Protein AF-A0A950ZR36-F1 (afdb_monomer)

Structure (mmCIF, N/CA/C/O backbone):
data_AF-A0A950ZR36-F1
#
_entry.id   AF-A0A950ZR36-F1
#
loop_
_atom_site.group_PDB
_atom_site.id
_atom_site.type_symbol
_atom_site.label_atom_id
_atom_site.label_alt_id
_atom_site.label_comp_id
_atom_site.label_asym_id
_atom_site.label_entity_id
_atom_site.label_seq_id
_atom_site.pdbx_PDB_ins_code
_atom_site.Cartn_x
_atom_site.Cartn_y
_atom_site.Cartn_z
_atom_site.occupancy
_atom_site.B_iso_or_equiv
_atom_site.auth_seq_id
_atom_site.auth_comp_id
_atom_site.auth_asym_id
_atom_site.auth_atom_id
_atom_site.pdbx_PDB_model_num
ATOM 1 N N . MET A 1 1 ? 27.529 -17.647 3.242 1.00 39.84 1 MET A N 1
ATOM 2 C CA . MET A 1 1 ? 27.743 -16.330 2.602 1.00 39.84 1 MET A CA 1
ATOM 3 C C . MET A 1 1 ? 26.485 -15.497 2.805 1.00 39.84 1 MET A C 1
ATOM 5 O O . MET A 1 1 ? 25.425 -15.975 2.412 1.00 39.84 1 MET A O 1
ATOM 9 N N . PRO A 1 2 ? 26.551 -14.328 3.459 1.00 35.91 2 PRO A N 1
ATOM 10 C CA . PRO A 1 2 ? 25.393 -13.452 3.598 1.00 35.91 2 PRO A CA 1
ATOM 11 C C . PRO A 1 2 ? 25.058 -12.838 2.234 1.00 35.91 2 PRO A C 1
ATOM 13 O O . PRO A 1 2 ? 25.929 -12.270 1.578 1.00 35.91 2 PRO A O 1
ATOM 16 N N . ARG A 1 3 ? 23.809 -12.988 1.780 1.00 36.03 3 ARG A N 1
ATOM 17 C CA . ARG A 1 3 ? 23.308 -12.303 0.584 1.00 36.03 3 ARG A CA 1
ATOM 18 C C . ARG A 1 3 ? 23.056 -10.845 0.948 1.00 36.03 3 ARG A C 1
ATOM 20 O O . ARG A 1 3 ? 22.077 -10.533 1.618 1.00 36.03 3 ARG A O 1
ATOM 27 N N . THR A 1 4 ? 23.944 -9.964 0.513 1.00 40.28 4 THR A N 1
ATOM 28 C CA . THR A 1 4 ? 23.686 -8.526 0.490 1.00 40.28 4 THR A CA 1
ATOM 29 C C . THR A 1 4 ? 22.516 -8.290 -0.461 1.00 40.28 4 THR A C 1
ATOM 31 O O . THR A 1 4 ? 22.661 -8.479 -1.667 1.00 40.28 4 THR A O 1
ATOM 34 N N . ILE A 1 5 ? 21.343 -7.931 0.066 1.00 46.69 5 ILE A N 1
ATOM 35 C CA . ILE A 1 5 ? 20.222 -7.480 -0.764 1.00 46.69 5 ILE A CA 1
ATOM 36 C C . ILE A 1 5 ? 20.618 -6.107 -1.303 1.00 46.69 5 ILE A C 1
ATOM 38 O O . ILE A 1 5 ? 20.505 -5.089 -0.624 1.00 46.69 5 ILE A O 1
ATOM 42 N N . THR A 1 6 ? 21.181 -6.088 -2.506 1.00 43.81 6 THR A N 1
ATOM 43 C CA . THR A 1 6 ? 21.416 -4.854 -3.243 1.00 43.81 6 THR A CA 1
ATOM 44 C C . THR A 1 6 ? 20.048 -4.324 -3.656 1.00 43.81 6 THR A C 1
ATOM 46 O O . THR A 1 6 ? 19.301 -5.013 -4.344 1.00 43.81 6 THR A O 1
ATOM 49 N N . TYR A 1 7 ? 19.701 -3.117 -3.209 1.00 44.28 7 TYR A N 1
ATOM 50 C CA . TYR A 1 7 ? 18.479 -2.392 -3.580 1.00 44.28 7 TYR A CA 1
ATOM 51 C C . TYR A 1 7 ? 18.591 -1.927 -5.047 1.00 44.28 7 TYR A C 1
ATOM 53 O O . TYR A 1 7 ? 18.679 -0.740 -5.359 1.00 44.28 7 TYR A O 1
ATOM 61 N N . SER A 1 8 ? 18.741 -2.874 -5.970 1.00 45.94 8 SER A N 1
ATOM 62 C CA . SER A 1 8 ? 19.023 -2.606 -7.371 1.00 45.94 8 SER A CA 1
ATOM 63 C C . SER A 1 8 ? 17.748 -2.687 -8.193 1.00 45.94 8 SER A C 1
ATOM 65 O O . SER A 1 8 ? 17.181 -3.754 -8.382 1.00 45.94 8 SER A O 1
ATOM 67 N N . ASP A 1 9 ? 17.417 -1.525 -8.749 1.00 46.47 9 ASP A N 1
ATOM 68 C CA . ASP A 1 9 ? 16.523 -1.281 -9.879 1.00 46.47 9 ASP A CA 1
ATOM 69 C C . ASP A 1 9 ? 15.038 -1.114 -9.541 1.00 46.47 9 ASP A C 1
ATOM 71 O O . ASP A 1 9 ? 14.282 -2.061 -9.368 1.00 46.47 9 ASP A O 1
ATOM 75 N N . VAL A 1 10 ? 14.581 0.144 -9.492 1.00 51.41 10 VAL A N 1
ATOM 76 C CA . VAL A 1 10 ? 13.159 0.480 -9.317 1.00 51.41 10 VAL A CA 1
ATOM 77 C C . VAL A 1 10 ? 12.342 0.198 -10.589 1.00 51.41 10 VAL A C 1
ATOM 79 O O . VAL A 1 10 ? 11.124 0.027 -10.536 1.00 51.41 10 VAL A O 1
ATOM 82 N N . ARG A 1 11 ? 12.996 -0.001 -11.736 1.00 47.59 11 ARG A N 1
ATOM 83 C CA . ARG A 1 11 ? 12.356 -0.571 -12.925 1.00 47.59 11 ARG A CA 1
ATOM 84 C C . ARG A 1 11 ? 12.517 -2.074 -12.849 1.00 47.59 11 ARG A C 1
ATOM 86 O O . ARG A 1 11 ? 13.645 -2.533 -12.776 1.00 47.59 11 ARG A O 1
ATOM 93 N N . GLY A 1 12 ? 11.415 -2.825 -12.817 1.00 51.59 12 GLY A 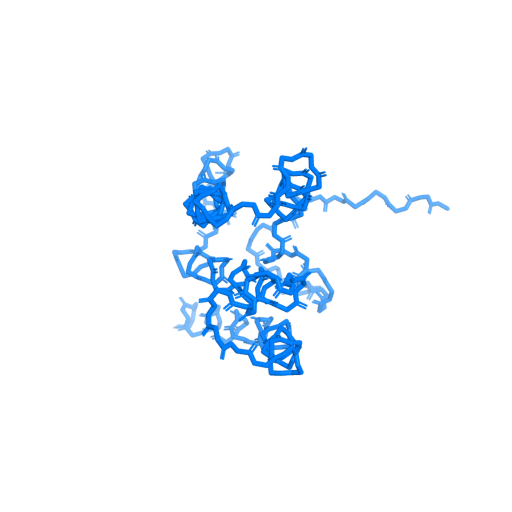N 1
ATOM 94 C CA . GLY A 1 12 ? 11.483 -4.287 -12.849 1.00 51.59 12 GLY A CA 1
ATOM 95 C C . GLY A 1 12 ? 12.440 -4.733 -13.953 1.00 51.59 12 GLY A C 1
ATOM 96 O O . GLY A 1 12 ? 12.214 -4.431 -15.131 1.00 51.59 12 GLY A O 1
ATOM 97 N N . GLN A 1 13 ? 13.556 -5.354 -13.575 1.00 51.53 13 GLN A N 1
ATOM 98 C CA . GLN A 1 13 ? 14.441 -5.951 -14.564 1.00 51.53 13 GLN A CA 1
ATOM 99 C C . GLN A 1 13 ? 13.745 -7.193 -15.131 1.00 51.53 13 GLN A C 1
ATOM 101 O O . GLN A 1 13 ? 13.032 -7.888 -14.397 1.00 51.53 13 GLN A O 1
ATOM 106 N N . PRO A 1 14 ? 13.923 -7.506 -16.426 1.00 42.84 14 PRO A N 1
ATOM 107 C CA . PRO A 1 14 ? 13.604 -8.836 -16.918 1.00 42.84 14 PRO A CA 1
ATOM 108 C C . PRO A 1 14 ? 14.492 -9.828 -16.152 1.00 42.84 14 PRO A C 1
ATOM 110 O O . PRO A 1 14 ? 15.690 -9.900 -16.403 1.00 42.84 14 PRO A O 1
ATOM 113 N N . GLY A 1 15 ? 13.914 -10.505 -15.157 1.00 52.47 15 GLY A N 1
ATOM 114 C CA . GLY A 1 15 ? 14.640 -11.345 -14.198 1.00 52.47 15 GLY A CA 1
ATOM 115 C C . GLY A 1 15 ? 14.321 -11.081 -12.721 1.00 52.47 15 GLY A C 1
ATOM 116 O O . GLY A 1 15 ? 14.746 -11.873 -11.886 1.00 52.47 15 GLY A O 1
ATOM 117 N N . ASP A 1 16 ? 13.565 -10.026 -12.382 1.00 58.66 16 ASP A N 1
ATOM 118 C CA . ASP A 1 16 ? 13.105 -9.809 -11.002 1.00 58.66 16 ASP A CA 1
ATOM 119 C C . ASP A 1 16 ? 12.170 -10.944 -10.561 1.00 58.66 16 ASP A C 1
ATOM 121 O O . ASP A 1 16 ? 11.097 -11.147 -11.146 1.00 58.66 16 ASP A O 1
ATOM 125 N N . ASP A 1 17 ? 12.582 -11.653 -9.509 1.00 65.06 17 ASP A N 1
ATOM 126 C CA . ASP A 1 17 ? 11.797 -12.701 -8.864 1.00 65.06 17 ASP A CA 1
ATOM 127 C C . ASP A 1 17 ? 10.477 -12.133 -8.311 1.00 65.06 17 ASP A C 1
ATOM 129 O O . ASP A 1 17 ? 10.370 -10.949 -7.967 1.00 65.06 17 ASP A O 1
ATOM 133 N N . TYR A 1 18 ? 9.447 -12.974 -8.226 1.00 64.56 18 TYR A N 1
ATOM 134 C CA . TYR A 1 18 ? 8.098 -12.567 -7.825 1.00 64.56 18 TYR A CA 1
ATOM 135 C C . TYR A 1 18 ? 8.100 -11.849 -6.466 1.00 64.56 18 TYR A C 1
ATOM 137 O O . TYR A 1 18 ? 7.465 -10.805 -6.307 1.00 64.56 18 TYR A O 1
ATOM 145 N N . LEU A 1 19 ? 8.884 -12.359 -5.510 1.00 67.06 19 LEU A N 1
ATOM 146 C CA . LEU A 1 19 ? 9.029 -11.762 -4.181 1.00 67.06 19 LEU A CA 1
ATOM 147 C C . LEU A 1 19 ? 9.654 -10.363 -4.232 1.00 67.06 19 LEU A C 1
ATOM 149 O O . LEU A 1 19 ? 9.194 -9.465 -3.527 1.00 67.06 19 LEU A O 1
ATOM 153 N N . THR A 1 20 ? 10.640 -10.141 -5.102 1.00 67.12 20 THR A N 1
ATOM 154 C CA . THR A 1 20 ? 11.273 -8.827 -5.279 1.00 67.12 20 THR A CA 1
ATOM 155 C C . THR A 1 20 ? 10.268 -7.796 -5.787 1.00 67.12 20 THR A C 1
ATOM 157 O O . THR A 1 20 ? 10.251 -6.658 -5.317 1.00 67.12 20 THR A O 1
ATOM 160 N N . LYS A 1 21 ? 9.368 -8.198 -6.695 1.00 68.62 21 LYS A N 1
ATOM 161 C CA . LYS A 1 21 ? 8.295 -7.321 -7.185 1.00 68.62 21 LYS A CA 1
ATOM 162 C C . LYS A 1 21 ? 7.297 -6.974 -6.087 1.00 68.62 21 LYS A C 1
ATOM 164 O O . LYS A 1 21 ? 6.922 -5.814 -5.980 1.00 68.62 21 LYS A O 1
ATOM 169 N N . VAL A 1 22 ? 6.895 -7.941 -5.261 1.00 64.19 22 VAL A N 1
ATOM 170 C CA . VAL A 1 22 ? 5.963 -7.696 -4.146 1.00 64.19 22 VAL A CA 1
ATOM 171 C C . VAL A 1 22 ? 6.545 -6.683 -3.157 1.00 64.19 22 VAL A C 1
ATOM 173 O O . VAL A 1 22 ? 5.890 -5.691 -2.846 1.00 64.19 22 VAL A O 1
ATOM 176 N N . VAL A 1 23 ? 7.789 -6.886 -2.710 1.00 67.69 23 VAL A N 1
ATOM 177 C CA . VAL A 1 23 ? 8.439 -6.021 -1.705 1.00 67.69 23 VAL A CA 1
ATOM 178 C C . VAL A 1 23 ? 8.572 -4.573 -2.192 1.00 67.69 23 VAL A C 1
ATOM 180 O O . VAL A 1 23 ? 8.468 -3.642 -1.403 1.00 67.69 23 VAL A O 1
ATOM 183 N N . LYS A 1 24 ? 8.719 -4.358 -3.500 1.00 67.94 24 LYS A N 1
ATOM 184 C CA . LYS A 1 24 ? 8.872 -3.031 -4.114 1.00 67.94 24 LYS A CA 1
ATOM 185 C C . LYS A 1 24 ? 7.667 -2.106 -3.946 1.00 67.94 24 LYS A C 1
ATOM 187 O O . LYS A 1 24 ? 7.817 -0.887 -3.957 1.00 67.94 24 LYS A O 1
ATOM 192 N N . TYR A 1 25 ? 6.478 -2.690 -3.846 1.00 64.38 25 TYR A N 1
ATOM 193 C CA . TYR A 1 25 ? 5.221 -1.953 -3.740 1.00 64.38 25 TYR A CA 1
ATOM 194 C C . TYR A 1 25 ? 4.701 -1.858 -2.314 1.00 64.38 25 TYR A C 1
ATOM 196 O O . TYR A 1 25 ? 3.757 -1.113 -2.067 1.00 64.38 25 TYR A O 1
ATOM 204 N N . VAL A 1 26 ? 5.320 -2.580 -1.381 1.00 66.00 26 VAL A N 1
ATOM 205 C CA . VAL A 1 26 ? 5.070 -2.445 0.050 1.00 66.00 26 VAL A CA 1
ATOM 206 C C . VAL A 1 26 ? 6.178 -1.553 0.607 1.00 66.00 26 VAL A C 1
ATOM 208 O O . VAL A 1 26 ? 7.223 -2.078 0.982 1.00 66.00 26 VAL A O 1
ATOM 211 N N . PRO A 1 27 ? 6.018 -0.214 0.631 1.00 64.69 27 PRO A N 1
ATOM 212 C CA . PRO A 1 27 ? 7.012 0.660 1.239 1.00 64.69 27 PRO A CA 1
ATOM 213 C C . PRO A 1 27 ? 7.107 0.322 2.727 1.00 64.69 27 PRO A C 1
ATOM 215 O O . PRO A 1 27 ? 6.266 0.733 3.532 1.00 64.69 27 PRO A O 1
ATOM 218 N N . GLY A 1 28 ? 8.119 -0.472 3.081 1.00 68.12 28 GLY A N 1
ATOM 219 C CA . GLY A 1 28 ? 8.328 -0.965 4.436 1.00 68.12 28 GLY A CA 1
ATOM 220 C C . GLY A 1 28 ? 8.474 0.186 5.423 1.00 68.12 28 GLY A C 1
ATOM 221 O O . GLY A 1 28 ? 8.004 0.082 6.548 1.00 68.12 28 GLY A O 1
ATOM 222 N N . GLU A 1 29 ? 9.030 1.312 4.987 1.00 70.81 29 GLU A N 1
ATOM 223 C CA . GLU A 1 29 ? 9.178 2.541 5.759 1.00 70.81 29 GLU A CA 1
ATOM 224 C C . GLU A 1 29 ? 7.826 3.171 6.108 1.00 70.81 29 GLU A C 1
ATOM 226 O O . GLU A 1 29 ? 7.582 3.489 7.270 1.00 70.81 29 GLU A O 1
ATOM 231 N N . VAL A 1 30 ? 6.926 3.317 5.128 1.00 75.69 30 VAL A N 1
ATOM 232 C CA . VAL A 1 30 ? 5.601 3.920 5.351 1.00 75.69 30 VAL A CA 1
ATOM 233 C C . VAL A 1 30 ? 4.733 2.993 6.195 1.00 75.69 30 VAL A C 1
ATOM 235 O O . VAL A 1 30 ? 4.053 3.448 7.112 1.00 75.69 30 VAL A O 1
ATOM 238 N N . LEU A 1 31 ? 4.788 1.687 5.928 1.00 76.44 31 LEU A N 1
ATOM 239 C CA . LEU A 1 31 ? 4.058 0.696 6.709 1.00 76.44 31 LEU A CA 1
ATOM 240 C C . LEU A 1 31 ? 4.569 0.640 8.157 1.00 76.44 31 LEU A C 1
ATOM 242 O O . LEU A 1 31 ? 3.773 0.649 9.092 1.00 76.44 31 LEU A O 1
ATOM 246 N N . SER A 1 32 ? 5.890 0.635 8.355 1.00 80.19 32 SER A N 1
ATOM 247 C CA . SER A 1 32 ? 6.497 0.639 9.692 1.00 80.19 32 SER A CA 1
ATOM 248 C C . SER A 1 32 ? 6.157 1.916 10.450 1.00 80.19 32 SER A C 1
ATOM 250 O O . SER A 1 32 ? 5.833 1.848 11.631 1.00 80.19 32 SER A O 1
ATOM 252 N N . PHE A 1 33 ? 6.172 3.070 9.776 1.00 81.38 33 PHE A N 1
ATOM 253 C CA . PHE A 1 33 ? 5.736 4.334 10.361 1.00 81.38 33 PHE A CA 1
ATOM 254 C C . PHE A 1 33 ? 4.263 4.280 10.778 1.00 81.38 33 PHE A C 1
ATOM 256 O O . PHE A 1 33 ? 3.950 4.595 11.922 1.00 81.38 33 PHE A O 1
ATOM 263 N N . PHE A 1 34 ? 3.372 3.818 9.896 1.00 80.75 34 PHE A N 1
ATOM 264 C CA . PHE A 1 34 ? 1.946 3.663 10.188 1.00 80.75 34 PHE A CA 1
ATOM 265 C C . PHE A 1 34 ? 1.703 2.771 11.416 1.00 80.75 34 PHE A C 1
ATOM 267 O O . PHE A 1 34 ? 0.996 3.167 12.344 1.00 80.75 34 PHE A O 1
ATOM 274 N N . LEU A 1 35 ? 2.334 1.593 11.453 1.00 81.69 35 LEU A N 1
ATOM 275 C CA . LEU A 1 35 ? 2.206 0.643 12.559 1.00 81.69 35 LEU A CA 1
ATOM 276 C C . LEU A 1 35 ? 2.774 1.205 13.872 1.00 81.69 35 LEU A C 1
ATOM 278 O O . LEU A 1 35 ? 2.142 1.069 14.920 1.00 81.69 35 LEU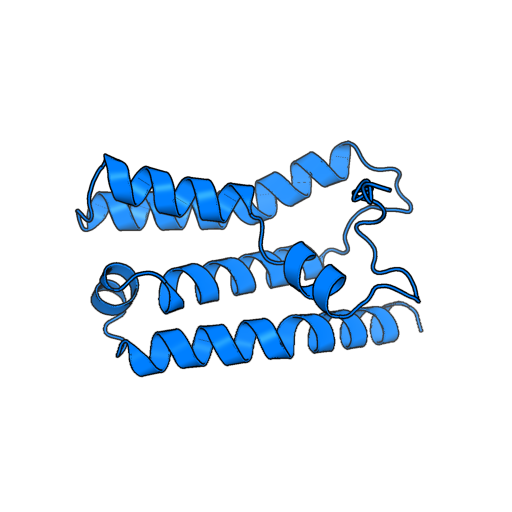 A O 1
ATOM 282 N N . LEU A 1 36 ? 3.933 1.869 13.821 1.00 83.88 36 LEU A N 1
ATOM 283 C CA . LEU A 1 36 ? 4.572 2.475 14.990 1.00 83.88 36 LEU A CA 1
ATOM 284 C C . LEU A 1 36 ? 3.733 3.624 15.558 1.00 83.88 36 LEU A C 1
ATOM 286 O O . LEU A 1 36 ? 3.466 3.660 16.757 1.00 83.88 36 LEU A O 1
ATOM 290 N N . VAL A 1 37 ? 3.289 4.548 14.705 1.00 80.88 37 VAL A N 1
ATOM 291 C CA . VAL A 1 37 ? 2.475 5.701 15.109 1.00 80.88 37 VAL A CA 1
ATOM 292 C C . VAL A 1 37 ? 1.158 5.234 15.723 1.00 80.88 37 VAL A C 1
ATOM 294 O O . VAL A 1 37 ? 0.791 5.707 16.798 1.00 80.88 37 VAL A O 1
ATOM 297 N N . ARG A 1 38 ? 0.498 4.239 15.119 1.00 78.19 38 ARG A N 1
ATOM 298 C CA . ARG A 1 38 ? -0.700 3.617 15.698 1.00 78.19 38 ARG A CA 1
ATOM 299 C C . ARG A 1 38 ? -0.419 2.996 17.068 1.00 78.19 38 ARG A C 1
ATOM 301 O O . ARG A 1 38 ? -1.210 3.180 17.989 1.00 78.19 38 ARG A O 1
ATOM 308 N N . SER A 1 39 ? 0.700 2.287 17.221 1.00 79.62 39 SER A N 1
ATOM 309 C CA . SER A 1 39 ? 1.063 1.649 18.491 1.00 79.62 39 SER A CA 1
ATOM 310 C C . SER A 1 39 ? 1.346 2.652 19.613 1.00 79.62 39 SER A C 1
ATOM 312 O O . SER A 1 39 ? 1.124 2.319 20.774 1.00 79.62 39 SER A O 1
ATOM 314 N N . VAL A 1 40 ? 1.872 3.839 19.295 1.00 81.19 40 VAL A N 1
ATOM 315 C CA . VAL A 1 40 ? 2.301 4.835 20.294 1.00 81.19 40 VAL A CA 1
ATOM 316 C C . VAL A 1 40 ? 1.174 5.794 20.672 1.00 81.19 40 VAL A C 1
ATOM 318 O O . VAL A 1 40 ? 0.997 6.098 21.848 1.00 81.19 40 VAL A O 1
ATOM 321 N N . PHE A 1 41 ? 0.414 6.280 19.691 1.00 75.31 41 PHE A N 1
ATOM 322 C CA . PHE A 1 41 ? -0.585 7.335 19.897 1.00 75.31 41 PHE A CA 1
ATOM 323 C C . PHE A 1 41 ? -2.021 6.805 20.023 1.00 75.31 41 PHE A C 1
ATOM 325 O O . PHE A 1 41 ? -2.939 7.568 20.323 1.00 75.31 41 PHE A O 1
ATOM 332 N N . GLY A 1 42 ? -2.214 5.496 19.845 1.00 64.69 42 GLY A N 1
ATOM 333 C CA . GLY A 1 42 ? -3.511 4.843 19.962 1.00 64.69 42 GLY A CA 1
ATOM 334 C C . GLY A 1 42 ? -4.433 5.096 18.768 1.00 64.69 42 GLY A C 1
ATOM 335 O O . GLY A 1 42 ? -4.109 5.795 17.809 1.00 64.69 42 GLY A O 1
ATOM 336 N N . SER A 1 43 ? -5.613 4.487 18.826 1.00 64.38 43 SER A N 1
ATOM 337 C CA . SER A 1 43 ? -6.583 4.421 17.730 1.00 64.38 43 SER A CA 1
ATOM 338 C C . SER A 1 43 ? -7.686 5.479 17.810 1.00 64.38 43 SER A C 1
ATOM 340 O O . SER A 1 43 ? -8.819 5.223 17.405 1.00 64.38 43 SER A O 1
ATOM 342 N N . GLY A 1 44 ? -7.399 6.659 18.364 1.00 74.19 44 GLY A N 1
ATOM 343 C CA . GLY A 1 44 ? -8.376 7.747 18.359 1.00 74.19 44 GLY A CA 1
ATOM 344 C C . GLY A 1 44 ? -8.768 8.098 16.920 1.00 74.19 44 GLY A C 1
ATOM 345 O O . GLY A 1 44 ? -7.892 8.448 16.133 1.00 74.19 44 GLY A O 1
ATOM 346 N N . GLU A 1 45 ? -10.063 8.026 16.597 1.00 74.75 45 GLU A N 1
ATOM 347 C CA . GLU A 1 45 ? -10.660 8.308 15.274 1.00 74.75 45 GLU A CA 1
ATOM 348 C C . GLU A 1 45 ? -9.958 9.437 14.485 1.00 74.75 45 GLU A C 1
ATOM 350 O O . GLU A 1 45 ? -9.432 9.172 13.401 1.00 74.75 45 GLU A O 1
ATOM 355 N N . PRO A 1 46 ? -9.829 10.676 15.010 1.00 82.94 46 PRO A N 1
ATOM 356 C CA . PRO A 1 46 ? -9.206 11.763 14.254 1.00 82.94 46 PRO A CA 1
ATOM 357 C C . PRO A 1 46 ? -7.704 11.552 14.019 1.00 82.94 46 PRO A C 1
ATOM 359 O O . PRO A 1 46 ? -7.187 11.908 12.962 1.00 82.94 46 PRO A O 1
ATOM 362 N N . PHE A 1 47 ? -6.990 10.957 14.976 1.00 83.50 47 PHE A N 1
ATOM 363 C CA . PHE A 1 47 ? -5.551 10.723 14.859 1.00 83.50 47 PHE A CA 1
ATOM 364 C C . PHE A 1 47 ? -5.244 9.590 13.872 1.00 83.50 47 PHE A C 1
ATOM 366 O O . PHE A 1 47 ? -4.291 9.675 13.094 1.00 83.50 47 PHE A O 1
ATOM 373 N N . LEU A 1 48 ? -6.094 8.563 13.848 1.00 81.88 48 LEU A N 1
ATOM 374 C CA . LEU A 1 48 ? -6.040 7.475 12.879 1.00 81.88 48 LEU A CA 1
ATOM 375 C C . LEU A 1 48 ? -6.261 8.002 11.456 1.00 81.88 48 LEU A C 1
ATOM 377 O O . LEU A 1 48 ? -5.454 7.715 10.573 1.00 81.88 48 LEU A O 1
ATOM 381 N N . VAL A 1 49 ? -7.274 8.849 11.244 1.00 84.94 49 VAL A N 1
ATOM 382 C CA . VAL A 1 49 ? -7.529 9.489 9.942 1.00 84.94 49 VAL A CA 1
ATOM 383 C C . VAL A 1 49 ? -6.344 10.351 9.501 1.00 84.94 49 VAL A C 1
ATOM 385 O O . VAL A 1 49 ? -5.875 10.211 8.371 1.00 84.94 49 VAL A O 1
ATOM 388 N N . ILE A 1 50 ? -5.805 11.195 10.389 1.00 87.50 50 ILE A N 1
ATOM 389 C CA . ILE A 1 50 ? -4.624 12.024 10.091 1.00 87.50 50 ILE A CA 1
ATOM 390 C C . ILE A 1 50 ? -3.429 11.148 9.703 1.00 87.50 50 ILE A C 1
ATOM 392 O O . ILE A 1 50 ? -2.745 11.446 8.725 1.00 87.50 50 ILE A O 1
ATOM 396 N N . THR A 1 51 ? -3.197 10.052 10.426 1.00 84.69 51 THR A N 1
ATOM 397 C CA . THR A 1 51 ? -2.086 9.129 10.158 1.00 84.69 51 THR A CA 1
ATOM 398 C C . THR A 1 51 ? -2.248 8.445 8.801 1.00 84.69 51 THR A C 1
ATOM 400 O O . THR A 1 51 ? -1.286 8.383 8.036 1.00 84.69 51 THR A O 1
ATOM 403 N N . ILE A 1 52 ? -3.457 7.986 8.457 1.00 85.69 52 ILE A N 1
ATOM 404 C CA . ILE A 1 52 ? -3.746 7.396 7.14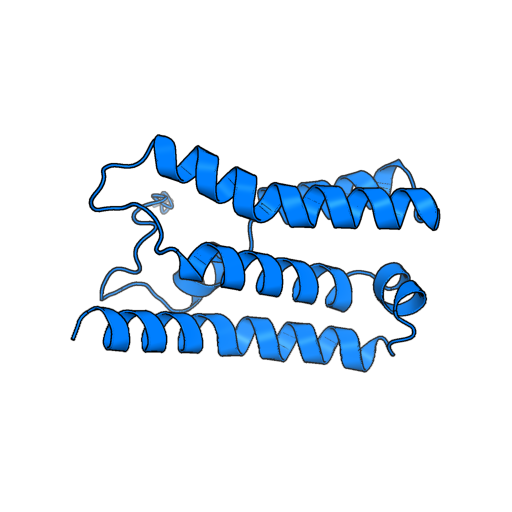3 1.00 85.69 52 ILE A CA 1
ATOM 405 C C . ILE A 1 52 ? -3.492 8.416 6.041 1.00 85.69 52 ILE A C 1
ATOM 407 O O . ILE A 1 52 ? -2.768 8.105 5.101 1.00 85.69 52 ILE A O 1
ATOM 411 N N . ILE A 1 53 ? -4.024 9.637 6.162 1.00 87.25 53 ILE A N 1
ATOM 412 C CA . ILE A 1 53 ? -3.825 10.699 5.167 1.00 87.25 53 ILE A CA 1
ATOM 413 C C . ILE A 1 53 ? -2.332 11.016 5.017 1.00 87.25 53 ILE A C 1
ATOM 415 O O . ILE A 1 53 ? -1.824 11.072 3.896 1.00 87.25 53 ILE A O 1
ATOM 419 N N . ALA A 1 54 ? -1.609 11.163 6.130 1.00 85.69 54 ALA A N 1
ATOM 420 C CA . ALA A 1 54 ? -0.175 11.429 6.126 1.00 85.69 54 ALA A CA 1
ATOM 421 C C . ALA A 1 54 ? 0.613 10.314 5.421 1.00 85.69 54 ALA A C 1
ATOM 423 O O . ALA A 1 54 ? 1.492 10.608 4.615 1.00 85.69 54 ALA A O 1
ATOM 424 N N . CYS A 1 55 ? 0.276 9.045 5.654 1.00 84.94 55 CYS A N 1
ATOM 425 C CA . CYS A 1 55 ? 0.930 7.910 5.000 1.00 84.94 55 CYS A CA 1
ATOM 426 C C . CYS A 1 55 ? 0.534 7.769 3.522 1.00 84.94 55 CYS A C 1
ATOM 428 O O . CYS A 1 55 ? 1.368 7.426 2.682 1.00 84.94 55 CYS A O 1
ATOM 430 N N . LEU A 1 56 ? -0.717 8.077 3.179 1.00 85.38 56 LEU A N 1
ATOM 431 C CA . LEU A 1 56 ? -1.244 7.983 1.819 1.00 85.38 56 LEU A CA 1
ATOM 432 C C . LEU A 1 56 ? -0.650 9.066 0.909 1.00 85.38 56 LEU A C 1
ATOM 434 O O . LEU A 1 56 ? -0.365 8.795 -0.253 1.00 85.38 56 LEU A O 1
ATOM 438 N N . LEU A 1 57 ? -0.378 10.257 1.455 1.00 86.19 57 LEU A N 1
ATOM 439 C CA . LEU A 1 57 ? 0.396 11.314 0.793 1.00 86.19 57 LEU A CA 1
ATOM 440 C C . LEU A 1 57 ? 1.909 11.064 0.869 1.00 86.19 57 LEU A C 1
ATOM 442 O O . LEU A 1 57 ? 2.639 11.333 -0.086 1.00 86.19 57 LEU A O 1
ATOM 446 N N . GLY A 1 58 ? 2.380 10.510 1.986 1.00 80.12 58 GLY A N 1
ATOM 447 C CA . GLY A 1 58 ? 3.779 10.164 2.215 1.00 80.12 58 GLY A CA 1
ATOM 448 C C . GLY A 1 58 ? 4.286 9.089 1.257 1.00 80.12 58 GLY A C 1
ATOM 449 O O . GLY A 1 58 ? 5.423 9.168 0.815 1.00 80.12 58 GLY A O 1
ATOM 450 N N . THR A 1 59 ? 3.440 8.136 0.861 1.00 80.88 59 THR A N 1
ATOM 451 C CA . THR A 1 59 ? 3.787 7.051 -0.072 1.00 80.88 59 THR A CA 1
ATOM 452 C C . THR A 1 59 ? 4.260 7.559 -1.444 1.00 80.88 59 THR A C 1
ATOM 454 O O . THR A 1 59 ? 5.396 7.265 -1.833 1.00 80.88 59 THR A O 1
ATOM 457 N N . PRO A 1 60 ? 3.467 8.343 -2.203 1.00 80.50 60 PRO A N 1
ATOM 458 C CA . PRO A 1 60 ? 3.917 8.884 -3.478 1.00 80.50 60 PRO A CA 1
ATOM 459 C C . PRO A 1 60 ? 5.016 9.936 -3.301 1.00 80.50 60 PRO A C 1
ATOM 461 O O . PRO A 1 60 ? 5.901 10.012 -4.152 1.00 80.50 60 PRO A O 1
ATOM 464 N N . LEU A 1 61 ? 5.005 10.710 -2.206 1.00 81.62 61 LEU A N 1
ATOM 465 C CA . LEU A 1 61 ? 6.053 11.691 -1.918 1.00 81.62 61 LEU A CA 1
ATOM 466 C C . LEU A 1 61 ? 7.409 11.016 -1.686 1.00 81.62 61 LEU A C 1
ATOM 468 O O . LEU A 1 61 ? 8.404 11.446 -2.261 1.00 81.62 61 LEU A O 1
ATOM 472 N N . TYR A 1 62 ? 7.445 9.936 -0.907 1.00 76.62 62 TYR A N 1
ATOM 473 C CA . TYR A 1 62 ? 8.642 9.135 -0.672 1.00 76.62 62 TYR A CA 1
ATOM 474 C C . TYR A 1 62 ? 9.180 8.593 -1.994 1.00 76.62 62 TYR A C 1
ATOM 476 O O . TYR A 1 62 ? 10.321 8.871 -2.348 1.00 76.62 62 TYR A O 1
ATOM 484 N N . LEU A 1 63 ? 8.337 7.928 -2.793 1.00 76.12 63 LEU A N 1
ATOM 485 C CA . LEU A 1 63 ? 8.740 7.439 -4.116 1.00 76.12 63 LEU A CA 1
ATOM 486 C C . LEU A 1 63 ? 9.228 8.562 -5.036 1.00 76.12 63 LEU A C 1
ATOM 488 O O . LEU A 1 63 ? 10.131 8.353 -5.847 1.00 76.12 63 LEU A O 1
ATOM 492 N N . PHE A 1 64 ? 8.649 9.757 -4.922 1.00 78.06 64 PHE A N 1
ATOM 493 C CA . PHE A 1 64 ? 9.060 10.913 -5.705 1.00 78.06 64 PHE A CA 1
ATOM 494 C C . PHE A 1 64 ? 10.445 11.390 -5.276 1.00 78.06 64 PHE A C 1
ATOM 496 O O . PHE A 1 64 ? 11.329 11.493 -6.124 1.00 78.06 64 PHE A O 1
ATOM 503 N N . VAL A 1 65 ? 10.678 11.582 -3.979 1.00 78.19 65 VAL A N 1
ATOM 504 C CA . VAL A 1 65 ? 11.984 11.973 -3.435 1.00 78.19 65 VAL A CA 1
ATOM 505 C C . VAL A 1 65 ? 13.051 10.933 -3.777 1.00 78.19 65 VAL A C 1
ATOM 507 O O . VAL A 1 65 ? 14.105 11.296 -4.298 1.00 78.19 65 VAL A O 1
ATOM 510 N N . THR A 1 66 ? 12.769 9.640 -3.608 1.00 73.94 66 THR A N 1
ATOM 511 C CA . THR A 1 66 ? 13.721 8.579 -3.963 1.00 73.94 66 THR A CA 1
ATOM 512 C C . THR A 1 66 ? 13.994 8.558 -5.471 1.00 73.94 66 THR A C 1
ATOM 514 O O . THR A 1 66 ? 15.121 8.299 -5.886 1.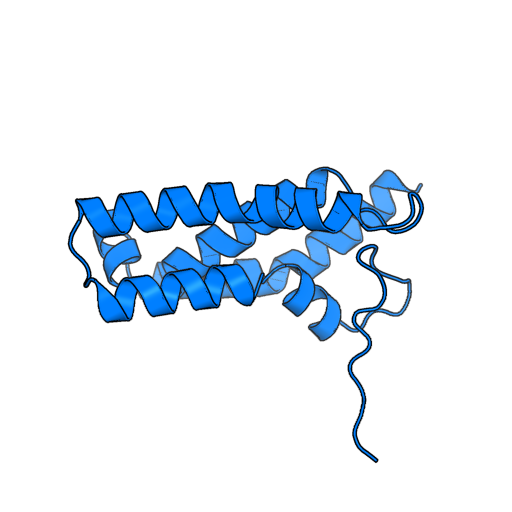00 73.94 66 THR A O 1
ATOM 517 N N . SER A 1 67 ? 13.011 8.905 -6.314 1.00 76.69 67 SER A N 1
ATOM 518 C CA . SER A 1 67 ? 13.207 9.010 -7.768 1.00 76.69 67 SER A CA 1
ATOM 519 C C . SER A 1 67 ? 14.116 10.170 -8.197 1.00 76.69 67 SER A C 1
ATOM 521 O O . SER A 1 67 ? 14.747 10.083 -9.256 1.00 76.69 67 SER A O 1
ATOM 523 N N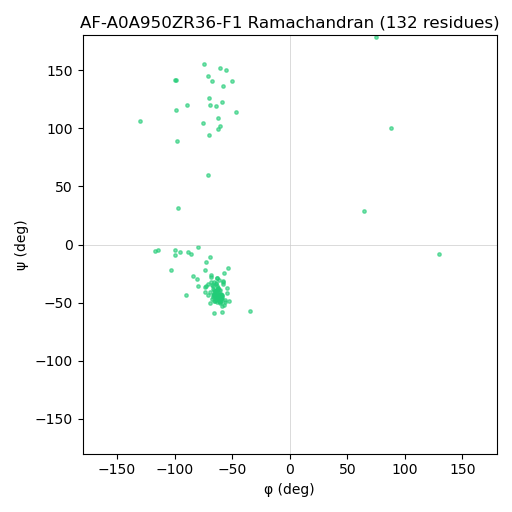 . LEU A 1 68 ? 14.216 11.239 -7.396 1.00 76.69 68 LEU A N 1
ATOM 524 C CA . LEU A 1 68 ? 15.096 12.378 -7.686 1.00 76.69 68 LEU A CA 1
ATOM 525 C C . LEU A 1 68 ? 16.572 11.977 -7.605 1.00 76.69 68 LEU A C 1
ATOM 527 O O . LEU A 1 68 ? 17.362 12.414 -8.440 1.00 76.69 68 LEU A O 1
ATOM 531 N N . SER A 1 69 ? 16.912 11.084 -6.676 1.00 70.94 69 SER A N 1
ATOM 532 C CA . SER A 1 69 ? 18.265 10.546 -6.477 1.00 70.94 69 SER A CA 1
ATOM 533 C C . SER A 1 69 ? 18.641 9.429 -7.461 1.00 70.94 69 SER A C 1
ATOM 535 O O . SER A 1 69 ? 19.756 8.914 -7.412 1.00 70.94 69 SER A O 1
ATOM 537 N N . MET A 1 70 ? 17.728 9.026 -8.353 1.00 70.75 70 MET A N 1
ATOM 538 C CA . MET A 1 70 ? 17.961 7.963 -9.333 1.00 70.75 70 MET A CA 1
ATOM 539 C C . MET A 1 70 ? 18.306 8.519 -10.713 1.00 70.75 70 MET A C 1
ATOM 541 O O . MET A 1 70 ? 17.685 9.469 -11.202 1.00 70.75 70 MET A O 1
ATOM 545 N N . GLU A 1 71 ? 19.237 7.844 -11.391 1.00 69.19 71 GLU A N 1
ATOM 546 C CA . GLU A 1 71 ? 19.506 8.042 -12.816 1.00 69.19 71 GLU A CA 1
ATOM 547 C C . GLU A 1 71 ? 18.210 7.973 -13.638 1.00 69.19 71 GLU A C 1
ATOM 549 O O . GLU A 1 71 ? 17.354 7.110 -13.416 1.00 69.19 71 GLU A O 1
ATOM 554 N N . SER A 1 72 ? 18.078 8.838 -14.650 1.00 61.38 72 SER A N 1
ATOM 555 C CA . SER A 1 72 ? 16.882 8.945 -15.505 1.00 61.38 72 SER A CA 1
ATOM 556 C C . SER A 1 72 ? 16.446 7.623 -16.150 1.00 61.38 72 SER A C 1
ATOM 558 O O . SER A 1 72 ? 15.283 7.485 -16.532 1.00 61.38 72 SER A O 1
ATOM 560 N N . ARG A 1 73 ? 17.342 6.629 -16.250 1.00 60.44 73 ARG A N 1
ATOM 561 C CA . ARG A 1 73 ? 17.060 5.283 -16.774 1.00 60.44 73 ARG A CA 1
ATOM 562 C C . ARG A 1 73 ? 16.565 4.279 -15.712 1.00 60.44 73 ARG A C 1
ATOM 564 O O . ARG A 1 73 ? 16.131 3.203 -16.097 1.00 60.44 73 ARG A O 1
ATOM 571 N N . LYS A 1 74 ? 16.549 4.629 -14.421 1.00 62.81 74 LYS A N 1
ATOM 572 C CA . LYS A 1 74 ? 16.056 3.791 -13.304 1.00 62.81 74 LYS A CA 1
ATOM 573 C C . LYS A 1 74 ? 14.845 4.370 -12.569 1.00 62.81 74 LYS A C 1
ATOM 575 O O . LYS A 1 74 ? 14.263 3.698 -11.725 1.00 62.81 74 LYS A O 1
ATOM 580 N N . ARG A 1 75 ? 14.421 5.594 -12.909 1.00 68.31 75 ARG A N 1
ATOM 581 C CA . ARG A 1 75 ? 13.254 6.238 -12.281 1.00 68.31 75 ARG A CA 1
ATOM 582 C C . ARG A 1 75 ? 11.972 5.404 -12.433 1.00 68.31 75 ARG A C 1
ATOM 584 O O . ARG A 1 75 ? 11.741 4.933 -13.553 1.00 68.31 75 ARG A O 1
ATOM 591 N N . PRO A 1 76 ? 11.149 5.257 -11.377 1.00 67.75 76 PRO A N 1
ATOM 592 C CA . PRO A 1 76 ? 9.851 4.590 -11.450 1.00 67.75 76 PRO A CA 1
ATOM 593 C C . PRO A 1 76 ? 8.951 5.209 -12.522 1.00 67.75 76 PRO A C 1
ATOM 595 O O . PRO A 1 76 ? 9.039 6.400 -12.830 1.00 67.75 76 PRO A O 1
ATOM 598 N N . TYR A 1 77 ? 8.072 4.390 -13.095 1.00 74.00 77 TYR A N 1
ATOM 599 C CA . TYR A 1 77 ? 7.069 4.871 -14.035 1.00 74.00 77 TYR A CA 1
ATOM 600 C C . TYR A 1 77 ? 5.953 5.619 -13.295 1.00 74.00 77 TYR A C 1
ATOM 602 O O . TYR A 1 77 ? 5.678 5.362 -12.125 1.00 74.00 77 TYR A O 1
ATOM 610 N N . ARG A 1 78 ? 5.258 6.533 -13.986 1.00 78.81 78 ARG A N 1
ATOM 611 C CA . ARG A 1 78 ? 4.188 7.351 -13.379 1.00 78.81 78 ARG A CA 1
ATOM 612 C C . ARG A 1 78 ? 3.054 6.510 -12.769 1.00 78.81 78 ARG A C 1
ATOM 614 O O . ARG A 1 78 ? 2.482 6.911 -11.764 1.00 78.81 78 ARG A O 1
ATOM 621 N N . TYR A 1 79 ? 2.756 5.337 -13.331 1.00 78.88 79 TYR A N 1
ATOM 622 C CA . TYR A 1 79 ? 1.730 4.439 -12.786 1.00 78.88 79 TYR A CA 1
ATOM 623 C C . TYR A 1 79 ? 2.177 3.722 -11.497 1.00 78.88 79 TYR A C 1
ATOM 625 O O . TYR A 1 79 ? 1.326 3.322 -10.707 1.00 78.88 79 TYR A O 1
ATOM 633 N N . SER A 1 80 ? 3.487 3.601 -11.235 1.00 78.38 80 SER A N 1
ATOM 634 C CA . SER A 1 80 ? 4.012 2.967 -10.016 1.00 78.38 80 SER A CA 1
ATOM 635 C C . SER A 1 80 ? 3.613 3.735 -8.750 1.00 78.38 80 SER A C 1
ATOM 637 O O . SER A 1 80 ? 3.412 3.122 -7.708 1.00 78.38 80 SER A O 1
ATOM 639 N N . TYR A 1 81 ? 3.422 5.056 -8.847 1.00 81.56 81 TYR A N 1
ATOM 640 C CA . TYR A 1 81 ? 2.919 5.883 -7.746 1.00 81.56 81 TYR A CA 1
ATOM 641 C C . TYR A 1 81 ? 1.474 5.527 -7.380 1.00 81.56 81 TYR A C 1
ATOM 643 O O . TYR A 1 81 ? 1.154 5.387 -6.203 1.00 81.56 81 TYR A O 1
ATOM 651 N N . ALA A 1 82 ? 0.611 5.331 -8.382 1.00 84.00 82 ALA A N 1
ATOM 652 C CA . ALA A 1 82 ? -0.775 4.926 -8.159 1.00 84.00 82 ALA A CA 1
ATOM 653 C C . ALA A 1 82 ? -0.852 3.513 -7.563 1.00 84.00 82 ALA A C 1
ATOM 655 O O . ALA A 1 82 ? -1.586 3.287 -6.605 1.00 84.00 82 ALA A O 1
ATOM 656 N N . LEU A 1 83 ? -0.040 2.582 -8.077 1.00 83.19 83 LEU A N 1
ATOM 657 C CA . LEU A 1 83 ? 0.051 1.224 -7.537 1.00 83.19 83 LEU A CA 1
ATOM 658 C C . LEU A 1 83 ? 0.521 1.207 -6.078 1.00 83.19 83 LEU A C 1
ATOM 660 O O . LEU A 1 83 ? -0.022 0.446 -5.285 1.00 83.19 83 LEU A O 1
ATOM 664 N N . ALA A 1 84 ? 1.472 2.063 -5.703 1.00 81.75 84 ALA A N 1
ATOM 665 C CA . ALA A 1 84 ? 1.943 2.162 -4.325 1.00 81.75 84 ALA A CA 1
ATOM 666 C C . ALA A 1 84 ? 0.871 2.706 -3.367 1.00 81.75 84 ALA A C 1
ATOM 668 O O . ALA A 1 84 ? 0.740 2.211 -2.251 1.00 81.75 84 ALA A O 1
ATOM 669 N N . VAL A 1 85 ? 0.064 3.678 -3.804 1.00 86.19 85 VAL A N 1
ATOM 670 C CA . VAL A 1 85 ? -1.074 4.180 -3.013 1.00 86.19 85 VAL A CA 1
ATOM 671 C C . VAL A 1 85 ? -2.113 3.079 -2.793 1.00 86.19 85 VAL A C 1
ATOM 673 O O . VAL A 1 85 ? -2.565 2.880 -1.668 1.00 86.19 85 VAL A O 1
ATOM 676 N N . VAL A 1 86 ? -2.457 2.328 -3.845 1.00 86.56 86 VAL A N 1
ATOM 677 C CA . VAL A 1 86 ? -3.385 1.188 -3.746 1.00 86.56 86 VAL A CA 1
ATOM 678 C C . VAL A 1 86 ? -2.821 0.099 -2.831 1.00 86.56 86 VAL A C 1
ATOM 680 O O . VAL A 1 86 ? -3.546 -0.426 -1.989 1.00 86.56 86 VAL A O 1
ATOM 683 N N . ALA A 1 87 ? -1.525 -0.203 -2.948 1.00 86.56 87 ALA A N 1
ATOM 684 C CA . ALA A 1 87 ? -0.844 -1.161 -2.084 1.00 86.56 87 ALA A CA 1
ATOM 685 C C . ALA A 1 87 ? -0.923 -0.741 -0.612 1.00 86.56 87 ALA A C 1
ATOM 687 O O . ALA A 1 87 ? -1.314 -1.545 0.233 1.00 86.56 87 ALA A O 1
ATOM 688 N N . PHE A 1 88 ? -0.602 0.521 -0.307 1.00 87.38 88 PHE A N 1
ATOM 689 C CA . PHE A 1 88 ? -0.694 1.056 1.048 1.00 87.38 88 PHE A CA 1
ATOM 690 C C . PHE A 1 88 ? -2.124 0.978 1.591 1.00 87.38 88 PHE A C 1
ATOM 692 O O . PHE A 1 88 ? -2.319 0.511 2.709 1.00 87.38 88 PHE A O 1
ATOM 699 N N . ALA A 1 89 ? -3.126 1.377 0.802 1.00 87.88 89 ALA A N 1
ATOM 700 C CA . ALA A 1 89 ? -4.524 1.324 1.220 1.00 87.88 89 ALA A CA 1
ATOM 701 C C . ALA A 1 89 ? -4.963 -0.111 1.555 1.00 87.88 89 ALA A C 1
ATOM 703 O O . ALA A 1 89 ? -5.537 -0.345 2.615 1.00 87.88 89 ALA A O 1
ATOM 704 N N . ALA A 1 90 ? -4.631 -1.085 0.704 1.00 88.69 90 ALA A N 1
ATOM 705 C CA . ALA A 1 90 ? -4.944 -2.487 0.964 1.00 88.69 90 ALA A CA 1
ATOM 706 C C . ALA A 1 90 ? -4.248 -3.020 2.226 1.00 88.69 90 ALA A C 1
ATOM 708 O O . ALA A 1 90 ? -4.848 -3.780 2.984 1.00 88.69 90 ALA A O 1
ATOM 709 N N . TRP A 1 91 ? -3.008 -2.595 2.486 1.00 87.81 91 TRP A N 1
ATOM 710 C CA . TRP A 1 91 ? -2.290 -2.920 3.720 1.00 87.81 91 TRP A CA 1
ATOM 711 C C . TRP A 1 91 ? -2.921 -2.289 4.957 1.00 87.81 91 TRP A C 1
ATOM 713 O O . TRP A 1 91 ? -3.096 -2.979 5.961 1.00 87.81 91 TRP A O 1
ATOM 723 N N . ALA A 1 92 ? -3.284 -1.009 4.891 1.00 86.56 92 ALA A N 1
ATOM 724 C CA . ALA A 1 92 ? -3.922 -0.303 5.995 1.00 86.56 92 ALA A CA 1
ATOM 725 C C . ALA A 1 92 ? -5.239 -0.983 6.393 1.00 86.56 92 ALA A C 1
ATOM 727 O O . ALA A 1 92 ? -5.454 -1.219 7.578 1.00 86.56 92 ALA A O 1
ATOM 728 N N . VAL A 1 93 ? -6.060 -1.368 5.410 1.00 89.50 93 VAL A N 1
ATOM 729 C CA . VAL A 1 93 ? -7.305 -2.115 5.638 1.00 89.50 93 VAL A CA 1
ATOM 730 C C . VAL A 1 93 ? -6.994 -3.507 6.199 1.00 89.50 93 VAL A C 1
ATOM 732 O O . VAL A 1 93 ? -7.350 -3.819 7.326 1.00 89.50 93 VAL A O 1
ATOM 735 N N . GLY A 1 94 ? -6.223 -4.335 5.489 1.00 88.06 94 GLY A N 1
ATOM 736 C CA . GLY A 1 94 ? -6.041 -5.740 5.878 1.00 88.06 94 GLY A CA 1
ATOM 737 C C . GLY A 1 94 ? -5.229 -5.997 7.154 1.00 88.06 94 GLY A C 1
ATOM 738 O O . GLY A 1 94 ? -5.213 -7.133 7.634 1.00 88.06 94 GLY A O 1
ATOM 739 N N . THR A 1 95 ? -4.550 -4.988 7.712 1.00 85.88 95 THR A N 1
ATOM 740 C CA . THR A 1 95 ? -3.748 -5.122 8.949 1.00 85.88 95 THR A CA 1
ATOM 741 C C . THR A 1 95 ? -4.273 -4.323 10.141 1.00 85.88 95 THR A C 1
ATOM 743 O O . THR A 1 95 ? -3.743 -4.460 11.250 1.00 85.88 95 THR A O 1
ATOM 746 N N . SER A 1 96 ? -5.317 -3.508 9.962 1.00 84.56 96 SER A N 1
ATOM 747 C CA . SER A 1 96 ? -5.820 -2.620 11.009 1.00 84.56 96 SER A CA 1
ATOM 748 C C . SER A 1 96 ? -7.325 -2.750 11.197 1.00 84.56 96 SER A C 1
ATOM 750 O O . SER A 1 96 ? -8.114 -2.177 10.457 1.00 84.56 96 SER A O 1
ATOM 752 N N . THR A 1 97 ? -7.720 -3.398 12.291 1.00 84.62 97 THR A N 1
ATOM 753 C CA . THR A 1 97 ? -9.121 -3.555 12.719 1.00 84.62 97 THR A CA 1
ATOM 754 C C . THR A 1 97 ? -9.874 -2.236 12.912 1.00 84.62 97 THR A C 1
ATOM 756 O O . THR A 1 97 ? -11.091 -2.179 12.826 1.00 84.62 97 THR A O 1
ATOM 759 N N . GLU A 1 98 ? -9.153 -1.159 13.183 1.00 86.00 98 GLU A N 1
ATOM 760 C CA . GLU A 1 98 ? -9.672 0.184 13.403 1.00 86.00 98 GLU A CA 1
ATOM 761 C C . GLU A 1 98 ? -9.889 0.907 12.074 1.00 86.00 98 GLU A C 1
ATOM 763 O O . GLU A 1 98 ? -10.780 1.739 11.972 1.00 86.00 98 GLU A O 1
ATOM 768 N N . VAL A 1 99 ? -9.125 0.543 11.037 1.00 84.56 99 VAL A N 1
ATOM 769 C CA . VAL A 1 99 ? -9.396 0.982 9.662 1.00 84.56 99 VAL A CA 1
ATOM 770 C C . VAL A 1 99 ? -10.610 0.230 9.125 1.00 84.56 99 VAL A C 1
ATOM 772 O O . VAL A 1 99 ? -11.479 0.851 8.522 1.00 84.56 99 VAL A O 1
ATOM 775 N N . ASP A 1 100 ? -10.713 -1.072 9.407 1.00 86.38 100 ASP A N 1
ATOM 776 C CA . ASP A 1 100 ? -11.913 -1.863 9.110 1.00 86.38 100 ASP A CA 1
ATOM 777 C C . ASP A 1 100 ? -13.158 -1.241 9.767 1.00 86.38 100 ASP A C 1
ATOM 779 O O . ASP A 1 100 ? -14.165 -1.012 9.096 1.00 86.38 100 ASP A O 1
ATOM 783 N N . ALA A 1 101 ? -13.064 -0.884 11.055 1.00 86.81 101 ALA A N 1
ATOM 784 C CA . ALA A 1 101 ? -14.143 -0.230 11.795 1.00 86.81 101 ALA A CA 1
ATOM 785 C C . ALA A 1 101 ? -14.512 1.145 11.213 1.00 86.81 101 ALA A C 1
ATOM 787 O O . ALA A 1 101 ? -15.697 1.419 11.029 1.00 86.81 101 ALA A O 1
ATOM 788 N N . LEU A 1 102 ? -13.519 1.975 10.871 1.00 86.56 102 LEU A N 1
ATOM 789 C CA . LEU A 1 102 ? -13.728 3.294 10.264 1.00 86.56 102 LEU A CA 1
ATOM 790 C C . LEU A 1 102 ? -14.447 3.195 8.909 1.00 86.56 102 LEU A C 1
ATOM 792 O O . LEU A 1 102 ? -15.293 4.022 8.579 1.00 86.56 102 LEU A O 1
ATOM 796 N N . LEU A 1 103 ? -14.102 2.185 8.108 1.00 87.50 103 LEU A N 1
ATOM 797 C CA . LEU A 1 103 ? -14.690 1.968 6.786 1.00 87.50 103 LEU A CA 1
ATOM 798 C C . LEU A 1 103 ? -15.997 1.162 6.832 1.00 87.50 103 LEU A C 1
ATOM 800 O O . LEU A 1 103 ? -16.660 1.029 5.804 1.00 87.50 103 LEU A O 1
ATOM 804 N N . GLY A 1 104 ? -16.364 0.613 7.994 1.00 90.12 104 GLY A N 1
ATOM 805 C CA . GLY A 1 104 ? -17.509 -0.285 8.143 1.00 90.12 104 GLY A CA 1
ATOM 806 C C . GLY A 1 104 ? -17.347 -1.603 7.378 1.00 90.12 104 GLY A C 1
ATOM 807 O O . GLY A 1 104 ? -18.338 -2.176 6.925 1.00 90.12 104 GLY A O 1
ATOM 808 N N . ILE A 1 105 ? -16.109 -2.065 7.186 1.00 90.00 105 ILE A N 1
ATOM 809 C CA . ILE A 1 105 ? -15.783 -3.283 6.438 1.00 90.00 105 ILE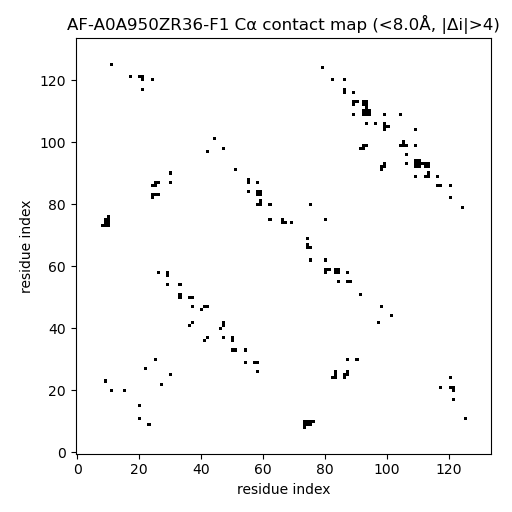 A CA 1
ATOM 810 C C . ILE A 1 105 ? -15.549 -4.430 7.426 1.00 90.00 105 ILE A C 1
ATOM 812 O O . ILE A 1 105 ? -14.961 -4.248 8.489 1.00 90.00 105 ILE A O 1
ATOM 816 N N . ASP A 1 106 ? -16.005 -5.633 7.075 1.00 92.69 106 ASP A N 1
ATOM 817 C CA . ASP A 1 106 ? -15.701 -6.829 7.860 1.00 92.69 106 ASP A CA 1
ATOM 818 C C . ASP A 1 106 ? -14.208 -7.187 7.775 1.00 92.69 106 ASP A C 1
ATOM 820 O O . ASP A 1 106 ? -13.601 -7.152 6.702 1.00 92.69 106 ASP A O 1
ATOM 824 N N . LYS A 1 107 ? -13.626 -7.625 8.894 1.00 89.06 107 LYS A N 1
ATOM 825 C CA . LYS A 1 107 ? -12.206 -7.996 8.981 1.00 89.06 107 LYS A CA 1
ATOM 826 C C . LYS A 1 107 ? -11.796 -9.047 7.942 1.00 89.06 107 LYS A C 1
ATOM 828 O O . LYS A 1 107 ? -10.698 -8.987 7.390 1.00 89.06 107 LYS A O 1
ATOM 833 N N . THR A 1 108 ? -12.670 -10.009 7.653 1.00 91.88 108 THR A N 1
ATOM 834 C CA . THR A 1 108 ? -12.424 -11.055 6.648 1.00 91.88 108 THR A CA 1
ATOM 835 C C . THR A 1 108 ? -12.313 -10.445 5.256 1.00 91.88 108 THR A C 1
ATOM 837 O O . THR A 1 108 ? -11.442 -10.826 4.474 1.00 91.88 108 THR A O 1
ATOM 840 N N . VAL A 1 109 ? -13.164 -9.461 4.956 1.00 92.25 109 VAL A N 1
ATOM 841 C CA . VAL A 1 109 ? -13.141 -8.723 3.690 1.00 92.25 109 VAL A CA 1
ATOM 842 C C . VAL A 1 109 ? -11.860 -7.900 3.585 1.00 92.25 109 VAL A C 1
ATOM 844 O O . VAL A 1 109 ? -11.206 -7.948 2.546 1.00 92.25 109 VAL A O 1
ATOM 847 N N . GLY A 1 110 ? -11.443 -7.219 4.656 1.00 90.31 110 GLY A N 1
ATOM 848 C CA . GLY A 1 110 ? -10.186 -6.467 4.682 1.00 90.31 110 GLY A CA 1
ATOM 849 C C . GLY A 1 110 ? -8.956 -7.341 4.410 1.00 90.31 110 GLY A C 1
ATOM 850 O O . GLY A 1 110 ? -8.125 -7.021 3.556 1.00 90.31 110 GLY A O 1
ATOM 851 N N . GLN A 1 111 ? -8.872 -8.504 5.060 1.00 90.44 111 GLN A N 1
ATOM 852 C CA . GLN A 1 111 ? -7.802 -9.481 4.828 1.00 90.44 111 GLN A CA 1
ATOM 853 C C . GLN A 1 111 ? -7.835 -10.064 3.411 1.00 90.44 111 GLN A C 1
ATOM 855 O O . GLN A 1 111 ? -6.787 -10.233 2.782 1.00 90.44 111 GLN A O 1
ATOM 860 N N . PHE A 1 112 ? -9.028 -10.343 2.883 1.00 92.06 112 PHE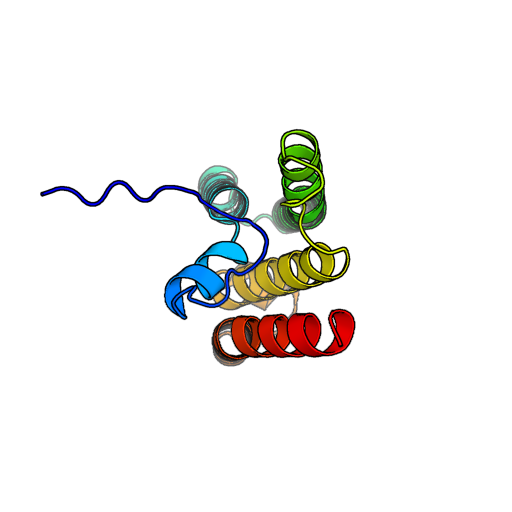 A N 1
ATOM 861 C CA . PHE A 1 112 ? -9.192 -10.821 1.515 1.00 92.06 112 PHE A CA 1
ATOM 862 C C . PHE A 1 112 ? -8.751 -9.770 0.485 1.00 92.06 112 PHE A C 1
ATOM 864 O O . PHE A 1 112 ? -8.025 -10.099 -0.453 1.00 92.06 112 PHE A O 1
ATOM 871 N N . LEU A 1 113 ? -9.115 -8.497 0.681 1.00 90.12 113 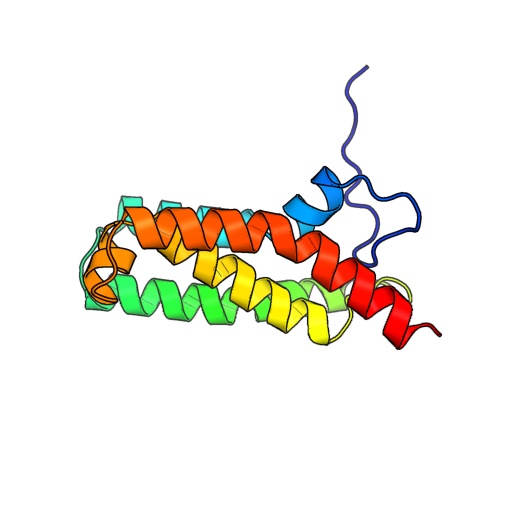LEU A N 1
ATOM 872 C CA . LEU A 1 113 ? -8.675 -7.388 -0.170 1.00 90.12 113 LEU A CA 1
ATOM 873 C C . LEU A 1 113 ? -7.153 -7.241 -0.167 1.00 90.12 113 LEU A C 1
ATOM 875 O O . LEU A 1 113 ? -6.559 -7.063 -1.232 1.00 90.12 113 LEU A O 1
ATOM 879 N N . LEU A 1 114 ? -6.514 -7.364 0.998 1.00 89.81 114 LEU A N 1
ATOM 880 C CA . LEU A 1 114 ? -5.058 -7.372 1.104 1.00 89.81 114 LEU A CA 1
ATOM 881 C C . LEU A 1 114 ? -4.443 -8.536 0.322 1.00 89.81 114 LEU A C 1
ATOM 883 O O . LEU A 1 114 ? -3.534 -8.316 -0.479 1.00 89.81 114 LEU A O 1
ATOM 887 N N . PHE A 1 115 ? -4.959 -9.753 0.504 1.00 90.31 115 PHE A N 1
ATOM 888 C CA . PHE A 1 115 ? -4.485 -10.937 -0.212 1.00 90.31 115 PHE A CA 1
ATOM 889 C C . PHE A 1 115 ? -4.575 -10.758 -1.732 1.00 90.31 115 PHE A C 1
ATOM 891 O O . PHE A 1 115 ? -3.576 -10.918 -2.436 1.00 90.31 115 PHE A O 1
ATOM 898 N N . VAL A 1 116 ? -5.750 -10.368 -2.235 1.00 91.06 116 VAL A N 1
ATOM 899 C CA . VAL A 1 116 ? -5.983 -10.128 -3.665 1.00 91.06 116 VAL A CA 1
ATOM 900 C C . VAL A 1 116 ? -5.055 -9.036 -4.184 1.00 91.06 116 VAL A C 1
ATOM 902 O O . VAL A 1 116 ? -4.445 -9.197 -5.238 1.00 91.06 116 VAL A O 1
ATOM 905 N N . THR A 1 117 ? -4.901 -7.944 -3.435 1.00 88.88 117 THR A N 1
ATOM 906 C CA . THR A 1 117 ? -4.051 -6.823 -3.840 1.00 88.88 117 THR A CA 1
ATOM 907 C C . THR A 1 117 ? -2.591 -7.247 -3.941 1.00 88.88 117 THR A C 1
ATOM 909 O O . THR A 1 117 ? -1.980 -7.028 -4.982 1.00 88.88 117 THR A O 1
ATOM 912 N N . VAL A 1 118 ? -2.041 -7.913 -2.919 1.00 86.12 118 VAL A N 1
ATOM 913 C CA . VAL A 1 118 ? -0.648 -8.400 -2.908 1.00 86.12 118 VAL A CA 1
ATOM 914 C C . VAL A 1 118 ? -0.399 -9.424 -4.017 1.00 86.12 118 VAL A C 1
ATOM 916 O O . VAL A 1 118 ? 0.668 -9.413 -4.629 1.00 86.12 118 VAL A O 1
ATOM 919 N N . PHE A 1 119 ? -1.379 -10.281 -4.306 1.00 87.94 119 PHE A N 1
ATOM 920 C CA . PHE A 1 119 ? -1.284 -11.271 -5.376 1.00 87.9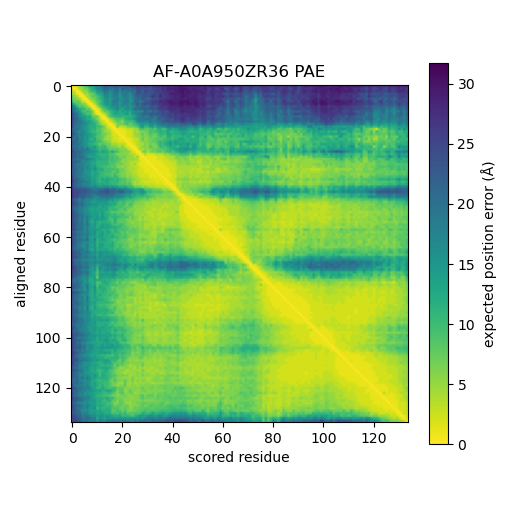4 119 PHE A CA 1
ATOM 921 C C . PHE A 1 119 ? -1.331 -10.642 -6.778 1.00 87.94 119 PHE A C 1
ATOM 923 O O . PHE A 1 119 ? -0.553 -11.009 -7.658 1.00 87.94 119 PHE A O 1
ATOM 930 N N . LEU A 1 120 ? -2.229 -9.680 -7.006 1.00 87.94 120 LEU A N 1
ATOM 931 C CA . LEU A 1 120 ? -2.435 -9.085 -8.329 1.00 87.94 120 LEU A CA 1
ATOM 932 C C . LEU A 1 120 ? -1.402 -8.010 -8.679 1.00 87.94 120 LEU A C 1
ATOM 934 O O . LEU A 1 120 ? -1.092 -7.836 -9.858 1.00 87.94 120 LEU A O 1
ATOM 938 N N . LEU A 1 121 ? -0.853 -7.299 -7.692 1.00 85.62 121 LEU A N 1
ATOM 939 C CA . LEU A 1 121 ? 0.048 -6.162 -7.910 1.00 85.62 121 LEU A CA 1
ATOM 940 C C . LEU A 1 121 ? 1.244 -6.470 -8.828 1.00 85.62 121 LEU A C 1
ATOM 942 O O . LEU A 1 121 ? 1.452 -5.722 -9.788 1.00 85.62 121 LEU A O 1
ATOM 946 N N . PRO A 1 122 ? 2.001 -7.568 -8.619 1.00 81.69 122 PRO A N 1
ATOM 947 C CA . PRO A 1 122 ? 3.121 -7.924 -9.494 1.00 81.69 122 PRO A CA 1
ATOM 948 C C . PRO A 1 122 ? 2.681 -8.232 -10.930 1.00 81.69 122 PRO A C 1
ATOM 950 O O . PRO A 1 122 ? 3.399 -7.920 -11.888 1.00 81.69 122 PRO A O 1
ATOM 953 N N . GLY A 1 123 ? 1.502 -8.842 -11.086 1.00 83.81 123 GLY A N 1
ATOM 954 C CA . GLY A 1 123 ? 0.910 -9.154 -12.385 1.00 83.81 123 GLY A CA 1
ATOM 955 C C . GLY A 1 123 ? 0.503 -7.891 -13.140 1.00 83.81 123 GLY A C 1
ATOM 956 O O . GLY A 1 123 ? 0.868 -7.728 -14.304 1.00 83.81 123 GLY A O 1
ATOM 957 N N . ILE A 1 124 ? -0.176 -6.964 -12.456 1.00 85.81 124 ILE A N 1
ATOM 958 C CA . ILE A 1 124 ? -0.589 -5.670 -13.013 1.00 85.81 124 ILE A CA 1
ATOM 959 C C . ILE A 1 124 ? 0.635 -4.848 -13.422 1.00 85.81 124 ILE A C 1
ATOM 961 O O . ILE A 1 124 ? 0.670 -4.328 -14.536 1.00 85.81 124 ILE A O 1
ATOM 965 N N . ASP A 1 125 ? 1.663 -4.769 -12.575 1.00 80.62 125 ASP A N 1
ATOM 966 C CA . ASP A 1 125 ? 2.900 -4.061 -12.917 1.00 80.62 125 ASP A CA 1
ATOM 967 C C . ASP A 1 125 ? 3.575 -4.657 -14.157 1.00 80.62 125 ASP A C 1
ATOM 969 O O . ASP A 1 125 ? 3.925 -3.933 -15.088 1.00 80.62 125 ASP A O 1
ATOM 973 N N . THR A 1 126 ? 3.703 -5.984 -14.218 1.00 80.12 126 THR A N 1
ATOM 974 C CA . THR A 1 126 ? 4.322 -6.658 -15.369 1.00 80.12 126 THR A CA 1
ATOM 975 C C . THR A 1 126 ? 3.532 -6.396 -16.655 1.00 80.12 126 THR A C 1
ATOM 977 O O . THR A 1 126 ? 4.123 -6.070 -17.686 1.00 80.12 126 THR A O 1
ATOM 980 N N . LEU A 1 127 ? 2.200 -6.469 -16.596 1.00 84.31 127 LEU A N 1
ATOM 981 C CA . LEU A 1 127 ? 1.324 -6.186 -17.733 1.00 84.31 127 LEU A CA 1
ATOM 982 C C . LEU A 1 127 ? 1.472 -4.735 -18.221 1.00 84.31 127 LEU A C 1
ATOM 984 O O . LEU A 1 127 ? 1.583 -4.494 -19.425 1.00 84.31 127 LEU A O 1
ATOM 988 N N . LEU A 1 128 ? 1.505 -3.770 -17.296 1.00 82.81 128 LEU A N 1
ATOM 989 C CA . LEU A 1 128 ? 1.684 -2.352 -17.616 1.00 82.81 128 LEU A CA 1
ATOM 990 C C . LEU A 1 128 ? 3.071 -2.074 -18.208 1.00 82.81 128 LEU A C 1
ATOM 992 O O . LEU A 1 128 ? 3.174 -1.318 -19.173 1.00 82.81 128 LEU A O 1
ATOM 996 N N . GLN A 1 129 ? 4.124 -2.718 -17.695 1.00 78.81 129 GLN A N 1
ATOM 997 C CA . GLN A 1 129 ? 5.481 -2.594 -18.238 1.00 78.81 129 GLN A CA 1
ATOM 998 C C . GLN A 1 129 ? 5.578 -3.101 -19.677 1.00 78.81 129 GLN A C 1
ATOM 1000 O O . GLN A 1 129 ? 6.199 -2.437 -20.505 1.00 78.81 129 GLN A O 1
ATOM 1005 N N . VAL A 1 130 ? 4.970 -4.252 -19.985 1.00 80.94 130 VAL A N 1
ATOM 1006 C CA . VAL A 1 130 ? 4.952 -4.806 -21.348 1.00 80.94 130 VAL A CA 1
ATOM 1007 C C . VAL A 1 130 ? 4.190 -3.876 -22.290 1.00 80.94 130 VAL A C 1
ATOM 1009 O O . VAL A 1 130 ? 4.705 -3.517 -23.344 1.00 80.94 130 VAL A O 1
ATOM 1012 N N . ARG A 1 131 ? 2.995 -3.424 -21.889 1.00 81.81 131 ARG A N 1
ATOM 1013 C CA . ARG A 1 131 ? 2.121 -2.598 -22.735 1.00 81.81 131 ARG A CA 1
ATOM 1014 C C . ARG A 1 131 ? 2.661 -1.193 -23.013 1.00 81.81 131 ARG A C 1
ATOM 1016 O O . ARG A 1 131 ? 2.303 -0.614 -24.025 1.00 81.81 131 ARG A O 1
ATOM 1023 N N . LEU A 1 132 ? 3.469 -0.634 -22.112 1.00 71.62 132 LEU A N 1
ATOM 1024 C CA . LEU A 1 132 ? 4.044 0.710 -22.258 1.00 71.62 132 LEU A CA 1
ATOM 1025 C C . LEU A 1 132 ? 5.456 0.708 -22.872 1.00 71.62 132 LEU A C 1
ATOM 1027 O O . LEU A 1 132 ? 6.005 1.784 -23.110 1.00 71.62 132 LEU A O 1
ATOM 1031 N N . ARG A 1 133 ? 6.067 -0.469 -23.077 1.00 63.72 133 ARG A N 1
ATOM 1032 C CA . ARG A 1 133 ? 7.369 -0.631 -23.754 1.00 63.72 133 ARG A CA 1
ATOM 1033 C C . ARG A 1 133 ? 7.262 -1.145 -25.194 1.00 63.72 133 ARG A C 1
ATOM 1035 O O . ARG A 1 133 ? 8.234 -0.969 -25.925 1.00 63.72 133 ARG A O 1
ATOM 1042 N N . GLY A 1 134 ? 6.161 -1.808 -25.554 1.00 52.97 134 GLY A N 1
ATOM 1043 C CA . GLY A 1 134 ? 5.825 -2.166 -26.939 1.00 52.97 134 GLY A CA 1
ATOM 1044 C C . GLY A 1 134 ? 5.192 -0.998 -27.675 1.00 52.97 134 GLY A C 1
ATOM 1045 O O . GLY A 1 134 ? 5.456 -0.887 -28.889 1.00 52.97 134 GLY A O 1
#

Sequence (134 aa):
MPRTITYSDVRGQPGDDYLTKVVKYVPGEVLSFFLLVRSVFGSGEPFLVITIIACLLGTPLYLFVTSLSMESRKRPYRYSYALAVVAFAAWAVGTSTEVDALLGIDKTVGQFLLFVTVFLLPGIDTLLQVRLRG

Mean predicted aligned error: 9.41 Å

Foldseek 3Di:
DDDDPDPDFLQDDPPDDLVNQLVSLAPVVLLVQLVVQCVPVHLDPVSNVVSLVCSLVVQLVVLVVVQVVDDPVRRHDPCSSVLSSLLSLLCCQQPDPSVCVVVVHDNVVSVVSNVCSSVCSSVVSVVVSVVVVD

Radius of gyration: 15.99 Å; Cα contacts (8 Å, |Δi|>4): 100; chains: 1; bounding box: 45×29×47 Å

pLDDT: mean 75.83, std 13.86, range [35.91, 92.69]

Solvent-accessible surface area (backbone atoms only — not comparable to full-atom values): 7665 Å² total; per-residue (Å²): 133,87,80,77,82,70,94,73,62,69,43,82,52,98,80,62,51,72,67,59,47,44,53,70,41,49,55,61,67,55,51,48,48,53,53,50,51,41,70,73,73,44,82,49,67,72,58,43,52,51,50,51,52,51,43,56,54,42,48,44,49,48,56,49,58,59,34,69,81,38,58,88,92,39,41,61,57,82,64,53,43,57,52,29,40,52,42,48,52,30,48,47,34,37,72,27,74,65,47,18,58,75,72,72,46,55,66,69,57,27,38,48,47,24,52,52,47,63,64,44,48,49,54,53,51,52,54,51,53,52,68,75,71,110

Secondary structure (DSSP, 8-state):
---------SS--TT--HHHHHHHHS-HHHHHHHHHHHHHH---HHHHHHHHHHHHHHHHHHHHHHHHTS-TTTPPPHHHHHHHHHHHHHHHHHH-HHHHHHHT--HHHHHHHHHHHHHHHHHHHHHHHHHHH-